Protein AF-A0A8T6W5H0-F1 (afdb_monomer)

Nearest PDB structures (foldseek):
  8gtf-assembly1_k  TM=3.978E-01  e=1.064E-01  Dinoroseobacter phage vB_DshS-R4C
  5wpj-assembly1_A  TM=3.812E-01  e=2.055E-01  Streptococcus pneumoniae
  6m8s-assembly1_M  TM=4.540E-01  e=2.118E+00  Homo sapiens
  3qae-assembly1_A-2  TM=3.355E-01  e=6.404E-01  Streptococcus pneumoniae R6
  3rv7-assembly3_C  TM=2.429E-01  e=1.237E+00  Mycobacterium tuberculosis

Structure (mmCIF, N/CA/C/O backbone):
data_AF-A0A8T6W5H0-F1
#
_entry.id   AF-A0A8T6W5H0-F1
#
loop_
_atom_site.group_PDB
_atom_site.id
_atom_site.type_symbol
_atom_site.label_atom_id
_atom_site.label_alt_id
_atom_site.label_comp_id
_atom_site.label_asym_id
_atom_site.label_entity_id
_atom_site.label_seq_id
_atom_site.pdbx_PDB_ins_code
_atom_site.Cartn_x
_atom_site.Cartn_y
_atom_site.Cartn_z
_atom_site.occupancy
_atom_site.B_iso_or_equiv
_atom_site.auth_seq_id
_atom_site.auth_comp_id
_atom_site.auth_asym_id
_atom_site.auth_atom_id
_atom_site.pdbx_PDB_model_num
ATOM 1 N N . MET A 1 1 ? 8.359 -44.388 -46.067 1.00 62.25 1 MET A N 1
ATOM 2 C CA . MET A 1 1 ? 8.314 -42.909 -45.993 1.00 62.25 1 MET A CA 1
ATOM 3 C C . MET A 1 1 ? 7.489 -42.426 -44.791 1.00 62.25 1 MET A C 1
ATOM 5 O O . MET A 1 1 ? 8.030 -41.692 -43.978 1.00 62.25 1 MET A O 1
ATOM 9 N N . ALA A 1 2 ? 6.267 -42.940 -44.583 1.00 67.75 2 ALA A N 1
ATOM 10 C CA . ALA A 1 2 ? 5.387 -42.569 -43.461 1.00 67.75 2 ALA A CA 1
ATOM 11 C C . ALA A 1 2 ? 6.000 -42.721 -42.050 1.00 67.75 2 ALA A C 1
ATOM 13 O O . ALA A 1 2 ? 5.885 -41.818 -41.233 1.00 67.75 2 ALA A O 1
ATOM 14 N N . LYS A 1 3 ? 6.725 -43.815 -41.762 1.00 74.19 3 LYS A N 1
ATOM 15 C CA . LYS A 1 3 ? 7.316 -44.065 -40.427 1.00 74.19 3 LYS A CA 1
ATOM 16 C C . LYS A 1 3 ? 8.346 -43.002 -40.002 1.00 74.19 3 LYS A C 1
ATOM 18 O O . LYS A 1 3 ? 8.382 -42.625 -38.840 1.00 74.19 3 LYS A O 1
ATOM 23 N N . LYS A 1 4 ? 9.141 -42.479 -40.949 1.00 74.81 4 LYS A N 1
ATOM 24 C CA . LYS A 1 4 ? 1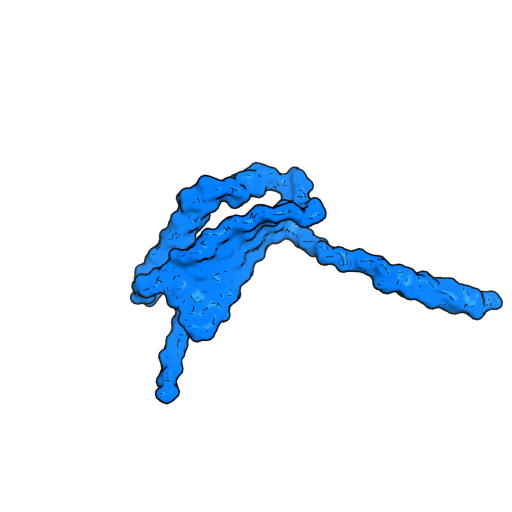0.063 -41.353 -40.701 1.00 74.81 4 LYS A CA 1
ATOM 25 C C . LYS A 1 4 ? 9.298 -40.050 -40.458 1.00 74.81 4 LYS A C 1
ATOM 27 O O . LYS A 1 4 ? 9.700 -39.276 -39.602 1.00 74.81 4 LYS A O 1
ATOM 32 N N . LEU A 1 5 ? 8.186 -39.849 -41.166 1.00 81.00 5 LEU A N 1
ATOM 33 C CA . LEU A 1 5 ? 7.323 -38.681 -40.997 1.00 81.00 5 LEU A CA 1
ATOM 34 C C . LEU A 1 5 ? 6.692 -38.643 -39.596 1.00 81.00 5 LEU A C 1
ATOM 36 O O . LEU A 1 5 ? 6.708 -37.599 -38.958 1.00 81.00 5 LEU A O 1
ATOM 40 N N . TYR A 1 6 ? 6.232 -39.790 -39.081 1.00 86.25 6 TYR A N 1
ATOM 41 C CA . TYR A 1 6 ? 5.716 -39.898 -37.712 1.00 86.25 6 TYR A CA 1
ATOM 42 C C . TYR A 1 6 ? 6.782 -39.608 -36.656 1.00 86.25 6 TYR A C 1
ATOM 44 O O . TYR A 1 6 ? 6.513 -38.869 -35.718 1.00 86.25 6 TYR A O 1
ATOM 52 N N . VAL A 1 7 ? 7.994 -40.148 -36.811 1.00 87.25 7 VAL A N 1
ATOM 53 C CA . VAL A 1 7 ? 9.088 -39.889 -35.860 1.00 87.25 7 VAL A CA 1
ATOM 54 C C . VAL A 1 7 ? 9.455 -38.406 -35.838 1.00 87.25 7 VAL A C 1
ATOM 56 O O . VAL A 1 7 ? 9.615 -37.845 -34.760 1.00 87.25 7 VAL A O 1
ATOM 59 N N . ILE A 1 8 ? 9.532 -37.762 -37.006 1.00 88.38 8 ILE A N 1
ATOM 60 C CA . ILE A 1 8 ? 9.794 -36.322 -37.095 1.00 88.38 8 ILE A CA 1
ATOM 61 C C . ILE A 1 8 ? 8.661 -35.537 -36.429 1.00 88.38 8 ILE A C 1
ATOM 63 O O . ILE A 1 8 ? 8.951 -34.673 -35.614 1.00 88.38 8 ILE A O 1
ATOM 67 N N . PHE A 1 9 ? 7.399 -35.879 -36.708 1.00 89.44 9 PHE A N 1
ATOM 68 C CA . PHE A 1 9 ? 6.228 -35.220 -36.124 1.00 89.44 9 PHE A CA 1
ATOM 69 C C . PHE A 1 9 ? 6.177 -35.330 -34.591 1.00 89.44 9 PHE A C 1
ATOM 71 O O . PHE A 1 9 ? 5.943 -34.338 -33.905 1.00 89.44 9 PHE A O 1
ATOM 78 N N . PHE A 1 10 ? 6.430 -36.519 -34.039 1.00 88.44 10 PHE A N 1
ATOM 79 C CA . PHE A 1 10 ? 6.478 -36.715 -32.588 1.00 88.44 10 PHE A CA 1
ATOM 80 C C . PHE A 1 10 ? 7.665 -35.989 -31.946 1.00 88.44 10 PHE A C 1
ATOM 82 O O . PHE A 1 10 ? 7.522 -35.451 -30.851 1.00 88.44 10 PHE A O 1
ATOM 89 N N . LEU A 1 11 ? 8.813 -35.931 -32.627 1.00 90.38 11 LEU A N 1
ATOM 90 C CA . LEU A 1 11 ? 9.983 -35.199 -32.149 1.00 90.38 11 LEU A CA 1
ATOM 91 C C . LEU A 1 11 ? 9.721 -33.688 -32.103 1.00 90.38 11 LEU A C 1
ATOM 93 O O . LEU A 1 11 ? 10.039 -33.057 -31.098 1.00 90.38 11 LEU A O 1
ATOM 97 N N . THR A 1 12 ? 9.109 -33.103 -33.140 1.00 86.38 12 THR A N 1
ATOM 98 C CA . THR A 1 12 ? 8.735 -31.679 -33.127 1.00 86.38 12 THR A CA 1
ATOM 99 C C . THR A 1 12 ? 7.688 -31.378 -32.064 1.00 86.38 12 THR A C 1
ATOM 101 O O . THR A 1 12 ? 7.832 -30.384 -31.359 1.00 86.38 12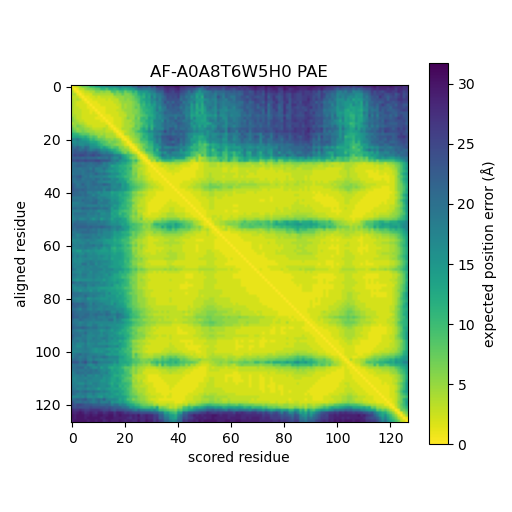 THR A O 1
ATOM 104 N N . LEU A 1 13 ? 6.683 -32.241 -31.884 1.00 88.12 13 LEU A N 1
ATOM 105 C CA . LEU A 1 13 ? 5.686 -32.065 -30.826 1.00 88.12 13 LEU A CA 1
ATOM 106 C C . LEU A 1 13 ? 6.338 -32.096 -29.434 1.00 88.12 13 LEU A C 1
ATOM 108 O O . LEU A 1 13 ? 6.093 -31.213 -28.616 1.00 88.12 13 LEU A O 1
ATOM 112 N N . PHE A 1 14 ? 7.229 -33.056 -29.183 1.00 87.75 14 PHE A N 1
ATOM 113 C CA . PHE A 1 14 ? 7.959 -33.149 -27.919 1.00 87.75 14 PHE A CA 1
ATOM 114 C C . PHE A 1 14 ? 8.849 -31.921 -27.668 1.00 87.75 14 PHE A C 1
ATOM 116 O O . PHE A 1 14 ? 8.870 -31.392 -26.560 1.00 87.75 14 PHE A O 1
ATOM 123 N N . LEU A 1 15 ? 9.519 -31.408 -28.707 1.00 87.50 15 LEU A N 1
ATOM 124 C CA . LEU A 1 15 ? 10.335 -30.193 -28.619 1.00 87.50 15 LEU A CA 1
ATOM 125 C C . LEU A 1 15 ? 9.511 -28.944 -28.270 1.00 87.50 15 LEU A C 1
ATOM 127 O O . LEU A 1 15 ? 10.016 -28.082 -27.557 1.00 87.50 15 LEU A O 1
ATOM 131 N N . THR A 1 16 ? 8.248 -28.844 -28.705 1.00 84.62 16 THR A N 1
ATOM 132 C CA . THR A 1 16 ? 7.395 -27.691 -28.345 1.00 84.62 16 THR A CA 1
ATOM 133 C C . THR A 1 16 ? 7.013 -27.649 -26.864 1.00 84.62 16 THR A C 1
ATOM 135 O O . THR A 1 16 ? 6.844 -26.563 -26.320 1.00 84.62 16 THR A O 1
ATOM 138 N N . VAL A 1 17 ? 6.953 -28.801 -26.185 1.00 80.38 17 VAL A N 1
ATOM 139 C CA . VAL A 1 17 ? 6.669 -28.878 -24.737 1.00 80.38 17 VAL A CA 1
ATOM 140 C C . VAL A 1 17 ? 7.850 -28.370 -23.900 1.00 80.38 17 VAL A C 1
ATOM 142 O O . VAL A 1 17 ? 7.670 -27.950 -22.763 1.00 80.38 17 VAL A O 1
ATOM 145 N N . LEU A 1 18 ? 9.062 -28.375 -24.464 1.00 82.06 18 LEU A N 1
ATOM 146 C CA . LEU A 1 18 ? 10.275 -27.916 -23.784 1.00 82.06 18 LEU A CA 1
ATOM 147 C C . LEU A 1 18 ? 10.472 -26.397 -23.849 1.00 82.06 18 LEU A C 1
ATOM 149 O O . LEU A 1 18 ? 11.441 -25.898 -23.278 1.00 82.06 18 LEU A O 1
ATOM 153 N N . ILE A 1 19 ? 9.597 -25.655 -24.536 1.00 79.94 19 ILE A N 1
ATOM 154 C CA . ILE A 1 19 ? 9.692 -24.196 -24.590 1.00 79.94 19 ILE A CA 1
ATOM 155 C C . ILE A 1 19 ? 9.182 -23.638 -23.253 1.00 79.94 19 ILE A C 1
ATOM 157 O O . ILE A 1 19 ? 7.998 -23.795 -22.947 1.00 79.94 19 ILE A O 1
ATOM 161 N N . PRO A 1 20 ? 10.035 -22.981 -22.446 1.00 71.75 20 PRO A N 1
ATOM 162 C CA . PRO A 1 20 ? 9.581 -22.352 -21.218 1.00 71.75 20 PRO A CA 1
ATOM 163 C C . PRO A 1 20 ? 8.637 -21.199 -21.568 1.00 71.75 20 PRO A C 1
ATOM 165 O O . PRO A 1 20 ? 9.029 -20.229 -22.217 1.00 71.75 20 PRO A O 1
ATOM 168 N N . VAL A 1 21 ? 7.382 -21.305 -21.135 1.00 71.44 21 VAL A N 1
ATOM 169 C CA . VAL A 1 21 ? 6.441 -20.184 -21.163 1.00 71.44 21 VAL A CA 1
ATOM 170 C C . VAL A 1 21 ? 6.713 -19.348 -19.921 1.00 71.44 21 VAL A C 1
ATOM 172 O O . VAL A 1 21 ? 6.355 -19.736 -18.810 1.00 71.44 21 VAL A O 1
ATOM 175 N N . SER A 1 22 ? 7.379 -18.212 -20.098 1.00 68.00 22 SER A N 1
ATOM 176 C CA . SER A 1 22 ? 7.504 -17.229 -19.025 1.00 68.00 22 SER A CA 1
ATOM 177 C C . SER A 1 22 ? 6.190 -16.458 -18.887 1.00 68.00 22 SER A C 1
ATOM 179 O O . SER A 1 22 ? 5.619 -16.067 -19.910 1.00 68.00 22 SER A O 1
ATOM 181 N N . PRO A 1 23 ? 5.704 -16.196 -17.662 1.00 66.06 23 PRO A N 1
ATOM 182 C CA . PRO A 1 23 ? 4.611 -15.256 -17.477 1.00 66.06 23 PRO A CA 1
ATOM 183 C C . PRO A 1 23 ? 5.055 -13.881 -17.991 1.00 66.06 23 PRO A C 1
ATOM 185 O O . PRO A 1 23 ? 6.100 -13.364 -17.593 1.00 66.06 23 PRO A O 1
ATOM 188 N N . VAL A 1 24 ? 4.277 -13.310 -18.907 1.00 65.12 24 VAL A N 1
ATOM 189 C CA . VAL A 1 24 ? 4.447 -11.928 -19.363 1.00 65.12 24 VAL A CA 1
ATOM 190 C C . VAL A 1 24 ? 3.560 -11.068 -18.476 1.00 65.12 24 VAL A C 1
ATOM 192 O O . VAL A 1 24 ? 2.351 -11.286 -18.424 1.00 65.12 24 VAL A O 1
ATOM 195 N N . LEU A 1 25 ? 4.156 -10.119 -17.756 1.00 66.38 25 LEU A N 1
ATOM 196 C CA . LEU A 1 25 ? 3.390 -9.131 -17.003 1.00 66.38 25 LEU A CA 1
ATOM 197 C C . LEU A 1 25 ? 2.842 -8.077 -17.973 1.00 66.38 25 LEU A C 1
ATOM 199 O O . LEU A 1 25 ? 3.520 -7.685 -18.929 1.00 66.38 25 LEU A O 1
ATOM 203 N N . GLY A 1 26 ? 1.619 -7.605 -17.739 1.00 65.75 26 GLY A N 1
ATOM 204 C CA . GLY A 1 26 ? 1.126 -6.426 -18.441 1.00 65.75 26 GLY A CA 1
ATOM 205 C C . GLY A 1 26 ? 2.001 -5.230 -18.071 1.00 65.75 26 GLY A C 1
ATOM 206 O O . GLY A 1 26 ? 2.123 -4.896 -16.894 1.00 65.75 26 GLY A O 1
ATOM 207 N N . ALA A 1 27 ? 2.640 -4.595 -19.055 1.00 64.38 27 ALA A N 1
ATOM 208 C CA . ALA A 1 27 ? 3.246 -3.287 -18.829 1.00 64.38 27 ALA A CA 1
ATOM 209 C C . ALA A 1 27 ? 2.138 -2.300 -18.422 1.00 64.38 27 ALA A C 1
ATOM 211 O O . ALA A 1 27 ? 1.038 -2.364 -18.974 1.00 64.38 27 ALA A O 1
ATOM 212 N N . TYR A 1 28 ? 2.422 -1.420 -17.458 1.00 67.44 28 TYR A N 1
ATOM 213 C CA . TYR A 1 28 ? 1.479 -0.437 -16.906 1.00 67.44 28 TYR A CA 1
ATOM 214 C C . TYR A 1 28 ? 0.315 -1.027 -16.105 1.00 67.44 28 TYR A C 1
ATOM 216 O O . TYR A 1 28 ? -0.728 -0.392 -15.936 1.00 67.44 28 TYR A O 1
ATOM 224 N N . GLN A 1 29 ? 0.480 -2.244 -15.592 1.00 80.25 29 GLN A N 1
ATOM 225 C CA . GLN A 1 29 ? -0.517 -2.849 -14.728 1.00 80.25 29 GLN A CA 1
ATOM 226 C C . GLN A 1 29 ? -0.429 -2.244 -13.322 1.00 80.25 29 GLN A C 1
ATOM 228 O O . GLN A 1 29 ? 0.615 -2.285 -12.669 1.00 80.25 29 GLN A O 1
ATOM 233 N N . LEU A 1 30 ? -1.553 -1.689 -12.870 1.00 90.44 30 LEU A N 1
ATOM 234 C CA . LEU A 1 30 ? -1.799 -1.334 -11.479 1.00 90.44 30 LEU A CA 1
ATOM 235 C C . LEU A 1 30 ? -2.713 -2.396 -10.874 1.00 90.44 30 LEU A C 1
ATOM 237 O O . LEU A 1 30 ? -3.852 -2.559 -11.315 1.00 90.44 30 LEU A O 1
ATOM 241 N N . GLU A 1 31 ? -2.216 -3.115 -9.874 1.00 92.56 31 GLU A N 1
ATOM 242 C CA . GLU A 1 31 ? -2.982 -4.127 -9.155 1.00 92.56 31 GLU A CA 1
ATOM 243 C C . GLU A 1 31 ? -3.262 -3.674 -7.721 1.00 92.56 31 GLU A C 1
ATOM 245 O O . GLU A 1 31 ? -2.357 -3.289 -6.979 1.00 92.56 31 GLU A O 1
ATOM 250 N N . TYR A 1 32 ? -4.533 -3.769 -7.330 1.00 95.19 32 TYR A N 1
ATOM 251 C CA . TYR A 1 32 ? -4.974 -3.640 -5.948 1.00 95.19 32 TYR A CA 1
ATOM 252 C C . TYR A 1 32 ? -5.395 -5.011 -5.443 1.00 95.19 32 TYR A C 1
ATOM 254 O O . TYR A 1 32 ? -6.321 -5.622 -5.979 1.00 95.19 32 TYR A O 1
ATOM 262 N N . ARG A 1 33 ? -4.741 -5.476 -4.384 1.00 97.25 33 ARG A N 1
ATOM 263 C CA . ARG A 1 33 ? -5.073 -6.724 -3.708 1.00 97.25 33 ARG A CA 1
ATOM 264 C C . ARG A 1 33 ? -5.365 -6.442 -2.245 1.00 97.25 33 ARG A C 1
ATOM 266 O O . ARG A 1 33 ? -4.582 -5.795 -1.554 1.00 97.25 33 ARG A O 1
ATOM 273 N N . ILE A 1 34 ? -6.509 -6.938 -1.791 1.00 97.56 34 ILE A N 1
ATOM 274 C CA . ILE A 1 34 ? -6.979 -6.783 -0.418 1.00 97.56 34 ILE A CA 1
ATOM 275 C C . ILE A 1 34 ? -7.217 -8.181 0.131 1.00 97.56 34 ILE A C 1
ATOM 277 O O . ILE A 1 34 ? -8.076 -8.915 -0.354 1.00 97.56 34 ILE A O 1
ATOM 281 N N . GLU A 1 35 ? -6.440 -8.549 1.136 1.00 97.81 35 GLU A N 1
ATOM 282 C CA . GLU A 1 35 ? -6.542 -9.833 1.816 1.00 97.81 35 GLU A CA 1
ATOM 283 C C . GLU A 1 35 ? -7.242 -9.614 3.153 1.00 97.81 35 GLU A C 1
ATOM 285 O O . GLU A 1 35 ? -6.617 -9.214 4.137 1.00 97.81 35 GLU A O 1
ATOM 290 N N . VAL A 1 36 ? -8.556 -9.832 3.169 1.00 97.12 36 VAL A N 1
ATOM 291 C CA . VAL A 1 36 ? -9.387 -9.692 4.370 1.00 97.12 36 VAL A CA 1
ATOM 292 C C . VAL A 1 36 ? -9.300 -10.967 5.207 1.00 97.12 36 VAL A C 1
ATOM 294 O O . VAL A 1 36 ? -9.426 -12.077 4.686 1.00 97.12 36 VAL A O 1
ATOM 297 N N . ARG A 1 37 ? -9.076 -10.810 6.510 1.00 95.50 37 ARG A N 1
ATOM 298 C CA . ARG A 1 37 ? -8.989 -11.894 7.490 1.00 95.50 37 ARG A CA 1
ATOM 299 C C . ARG A 1 37 ? -10.309 -12.059 8.240 1.00 95.50 37 ARG A C 1
ATOM 301 O O . ARG A 1 37 ? -11.150 -11.165 8.259 1.00 95.50 37 ARG A O 1
ATOM 308 N N . ALA A 1 38 ? -10.466 -13.211 8.890 1.00 92.75 38 ALA A N 1
ATOM 309 C CA . ALA A 1 38 ? -11.670 -13.543 9.653 1.00 92.75 38 ALA A CA 1
ATOM 310 C C . ALA A 1 38 ? -11.928 -12.597 10.842 1.00 92.75 38 ALA A C 1
ATOM 312 O O . ALA A 1 38 ? -13.073 -12.428 11.237 1.00 92.75 38 ALA A O 1
ATOM 313 N N . ASP A 1 39 ? -10.886 -11.959 11.383 1.00 93.25 39 ASP A N 1
ATOM 314 C CA . ASP A 1 39 ? -10.980 -10.953 12.452 1.00 93.25 39 ASP A CA 1
ATOM 315 C C . ASP A 1 39 ? -11.351 -9.548 11.935 1.00 93.25 39 ASP A C 1
ATOM 317 O O . ASP A 1 39 ? -11.234 -8.564 12.659 1.00 93.25 39 ASP A O 1
ATOM 321 N N . GLY A 1 40 ? -11.734 -9.429 10.661 1.00 94.44 40 GLY A N 1
ATOM 322 C CA . GLY A 1 40 ? -12.109 -8.163 10.035 1.00 94.44 40 GLY A CA 1
ATOM 323 C C . GLY A 1 40 ? -10.927 -7.266 9.677 1.00 94.44 40 GLY A C 1
ATOM 324 O O . GLY A 1 40 ? -11.117 -6.212 9.076 1.00 94.44 40 GLY A O 1
ATOM 325 N N . SER A 1 41 ? -9.690 -7.643 9.990 1.00 97.19 41 SER A N 1
ATOM 326 C CA . SER A 1 41 ? -8.517 -6.916 9.507 1.00 97.19 41 SER A CA 1
ATOM 327 C C . SER A 1 41 ? -8.237 -7.203 8.029 1.00 97.19 41 SER A C 1
ATOM 329 O O . SER A 1 41 ? -8.707 -8.192 7.465 1.00 97.19 41 SER A O 1
ATOM 331 N N . ALA A 1 42 ? -7.452 -6.345 7.380 1.00 98.25 42 ALA A N 1
ATOM 332 C CA . ALA A 1 42 ? -7.042 -6.547 5.998 1.00 98.25 42 ALA A CA 1
ATOM 333 C C . ALA A 1 42 ? -5.576 -6.192 5.764 1.00 98.25 42 ALA A C 1
ATOM 335 O O . ALA A 1 42 ? -5.075 -5.172 6.239 1.00 98.25 42 ALA A O 1
ATOM 336 N N . THR A 1 43 ? -4.893 -7.007 4.964 1.00 98.50 43 THR A N 1
ATOM 337 C CA . THR A 1 43 ? -3.621 -6.623 4.349 1.00 98.50 43 THR A CA 1
ATOM 338 C C . THR A 1 43 ? -3.903 -6.049 2.969 1.00 98.50 43 THR A C 1
ATOM 340 O O . THR A 1 43 ? -4.493 -6.707 2.117 1.00 98.50 43 THR A O 1
ATOM 343 N N . TRP A 1 44 ? -3.478 -4.809 2.758 1.00 98.38 44 TRP A N 1
ATOM 344 C CA . TRP A 1 44 ? -3.573 -4.126 1.477 1.00 98.38 44 TRP A CA 1
ATOM 345 C C . TRP A 1 44 ? -2.233 -4.193 0.765 1.00 98.38 44 TRP A C 1
ATOM 347 O O . TRP A 1 44 ? -1.194 -3.929 1.372 1.00 98.38 44 TRP A O 1
ATOM 357 N N . ILE A 1 45 ? -2.270 -4.532 -0.519 1.00 98.19 45 ILE A N 1
ATOM 358 C CA . ILE A 1 45 ? -1.115 -4.605 -1.405 1.00 98.19 45 ILE A CA 1
ATOM 359 C C . ILE A 1 45 ? -1.462 -3.830 -2.677 1.00 98.19 45 ILE A C 1
ATOM 361 O O . ILE A 1 45 ? -2.475 -4.097 -3.322 1.00 98.19 45 ILE A O 1
ATOM 365 N N . ILE A 1 46 ? -0.623 -2.858 -3.018 1.00 97.44 46 ILE A N 1
ATOM 366 C CA . ILE A 1 46 ? -0.751 -2.026 -4.214 1.00 97.44 46 ILE A CA 1
ATOM 367 C C . ILE A 1 46 ? 0.524 -2.211 -5.017 1.00 97.44 46 ILE A C 1
ATOM 369 O O . ILE A 1 46 ? 1.607 -1.898 -4.522 1.00 97.44 46 ILE A O 1
ATOM 373 N N . GLU A 1 47 ? 0.408 -2.731 -6.231 1.00 95.62 47 GLU A N 1
ATOM 374 C CA . GLU A 1 47 ? 1.551 -3.040 -7.083 1.00 95.62 47 GLU A CA 1
ATOM 375 C C . GLU A 1 47 ? 1.471 -2.261 -8.395 1.00 95.62 47 GLU A C 1
ATOM 377 O O . GLU A 1 47 ? 0.486 -2.340 -9.125 1.00 95.62 47 GLU A O 1
ATOM 382 N N . HIS A 1 48 ? 2.528 -1.503 -8.680 1.00 94.19 48 HIS A N 1
ATOM 383 C CA . HIS A 1 48 ? 2.733 -0.801 -9.938 1.00 94.19 48 HIS A CA 1
ATOM 384 C C . HIS A 1 48 ? 3.814 -1.518 -10.742 1.00 94.19 48 HIS A C 1
ATOM 386 O O . HIS A 1 48 ? 4.954 -1.621 -10.281 1.00 94.19 48 HIS A O 1
ATOM 392 N N . VAL A 1 49 ? 3.472 -1.970 -11.949 1.00 92.38 49 VAL A N 1
ATOM 393 C CA . VAL A 1 49 ? 4.394 -2.643 -12.869 1.00 92.38 49 VAL A CA 1
ATOM 394 C C . VAL A 1 49 ? 4.666 -1.757 -14.083 1.00 92.38 49 VAL A C 1
ATOM 396 O O . VAL A 1 49 ? 3.761 -1.421 -14.843 1.00 92.38 49 VAL A O 1
ATOM 399 N N . PHE A 1 50 ? 5.934 -1.422 -14.301 1.00 90.69 50 PHE A N 1
ATOM 400 C CA . PHE A 1 50 ? 6.415 -0.615 -15.422 1.00 90.69 50 PHE A CA 1
ATOM 401 C C . PHE A 1 50 ? 7.268 -1.472 -16.347 1.00 90.69 50 PHE A C 1
ATOM 403 O O . PHE A 1 50 ? 8.078 -2.267 -15.866 1.00 90.69 50 PHE A O 1
ATOM 410 N N . ALA A 1 51 ? 7.142 -1.303 -17.663 1.00 88.94 51 ALA A N 1
ATOM 411 C CA . ALA A 1 51 ? 8.162 -1.819 -18.567 1.00 88.94 51 ALA A CA 1
ATOM 412 C C . ALA A 1 51 ? 9.428 -0.954 -18.476 1.00 88.94 51 ALA A C 1
ATOM 414 O O . ALA A 1 51 ? 9.393 0.247 -18.217 1.00 88.94 51 ALA A O 1
ATOM 415 N N . LYS A 1 52 ? 10.585 -1.584 -18.653 1.00 81.88 52 LYS A N 1
ATOM 416 C CA . LYS A 1 52 ? 11.885 -0.934 -18.519 1.00 81.88 52 LYS A CA 1
ATOM 417 C C . LYS A 1 52 ? 12.067 0.137 -19.598 1.00 81.88 52 LYS A C 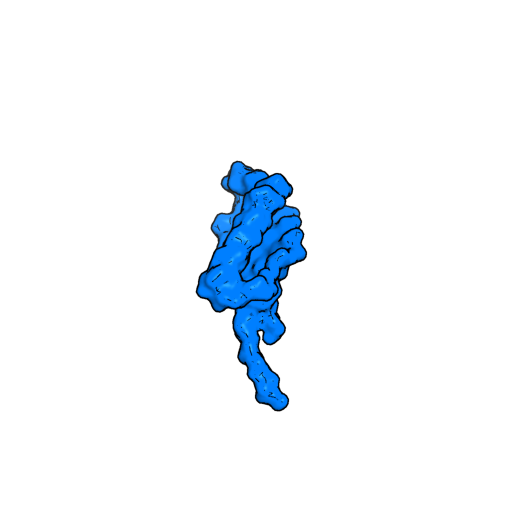1
ATOM 419 O O . LYS A 1 52 ? 11.979 -0.169 -20.782 1.00 81.88 52 LYS A O 1
ATOM 424 N N . GLY A 1 53 ? 12.415 1.352 -19.176 1.00 77.62 53 GLY A N 1
ATOM 425 C CA . GLY A 1 53 ? 12.597 2.504 -20.065 1.00 77.62 53 GLY A CA 1
ATOM 426 C C . GLY A 1 53 ? 11.316 3.296 -20.331 1.00 77.62 53 GLY A C 1
ATOM 427 O O . GLY A 1 53 ? 11.376 4.344 -20.967 1.00 77.62 53 GLY A O 1
ATOM 428 N N . GLU A 1 54 ? 10.173 2.826 -19.833 1.00 80.81 54 GLU A N 1
ATOM 429 C CA . GLU A 1 54 ? 8.893 3.521 -19.915 1.00 80.81 54 GLU A CA 1
ATOM 430 C C . GLU A 1 54 ? 8.544 4.156 -18.564 1.00 80.81 54 GLU A C 1
ATOM 432 O O . GLU A 1 54 ? 8.843 3.595 -17.510 1.00 80.81 54 GLU A O 1
ATOM 437 N N . ASP A 1 55 ? 7.931 5.344 -18.598 1.00 85.31 55 ASP A N 1
ATOM 438 C CA . ASP A 1 55 ? 7.453 6.079 -17.418 1.00 85.31 55 ASP A CA 1
ATOM 439 C C . ASP A 1 55 ? 8.472 6.179 -16.268 1.00 85.31 55 ASP A C 1
ATOM 441 O O . ASP A 1 55 ? 8.120 6.172 -15.086 1.00 85.31 55 ASP A O 1
ATOM 445 N N . GLU A 1 56 ? 9.758 6.323 -16.609 1.00 87.50 56 GLU A N 1
ATOM 446 C CA . GLU A 1 56 ? 10.854 6.367 -15.634 1.00 87.50 56 GLU A CA 1
ATOM 447 C C . GLU A 1 56 ? 10.673 7.481 -14.596 1.00 87.50 56 GLU A C 1
ATOM 449 O O . GLU A 1 56 ? 11.077 7.326 -13.447 1.00 87.50 56 GLU A O 1
ATOM 454 N N . THR A 1 57 ? 10.023 8.587 -14.969 1.00 92.00 57 THR A N 1
ATOM 455 C CA . THR A 1 57 ? 9.692 9.687 -14.054 1.00 92.00 57 THR A CA 1
ATOM 456 C C . THR A 1 57 ? 8.665 9.270 -13.002 1.00 92.00 57 THR A C 1
ATOM 458 O O . THR A 1 57 ? 8.848 9.568 -11.822 1.00 92.00 57 THR A O 1
ATOM 461 N N . ILE A 1 58 ? 7.618 8.540 -13.401 1.00 91.75 58 ILE A N 1
ATOM 462 C CA . ILE A 1 58 ? 6.589 8.017 -12.494 1.00 91.75 58 ILE A CA 1
ATOM 463 C C . ILE A 1 58 ? 7.197 6.930 -11.613 1.00 91.75 58 ILE A C 1
ATOM 465 O O . ILE A 1 58 ? 7.029 6.964 -10.396 1.00 91.75 58 ILE A O 1
ATOM 469 N N . PHE A 1 59 ? 7.958 6.004 -12.200 1.00 92.75 59 PHE A N 1
ATOM 470 C CA . PHE A 1 59 ? 8.667 4.982 -11.439 1.00 92.75 59 PHE A CA 1
ATOM 471 C C . PHE A 1 59 ? 9.610 5.606 -10.402 1.00 92.75 59 PHE A C 1
ATOM 473 O O . PHE A 1 59 ? 9.586 5.208 -9.237 1.00 92.75 59 PHE A O 1
ATOM 480 N N . ALA A 1 60 ? 10.402 6.613 -10.784 1.00 94.00 60 ALA A N 1
ATOM 481 C CA . ALA A 1 60 ? 11.302 7.322 -9.876 1.00 94.00 60 ALA A CA 1
ATOM 482 C C . ALA A 1 60 ? 10.545 8.032 -8.747 1.00 94.00 60 ALA A C 1
ATOM 484 O O . ALA A 1 60 ? 10.994 8.011 -7.603 1.00 94.00 60 ALA A O 1
ATOM 485 N N . GLN A 1 61 ? 9.388 8.630 -9.039 1.00 95.25 61 GLN A N 1
ATOM 486 C CA . GLN A 1 61 ? 8.547 9.249 -8.019 1.00 95.25 61 GLN A CA 1
ATOM 487 C C . GLN A 1 61 ? 7.967 8.209 -7.053 1.00 95.25 61 GLN A C 1
ATOM 489 O O . GLN A 1 61 ? 8.081 8.374 -5.842 1.00 95.25 61 GLN A O 1
ATOM 494 N N . LEU A 1 62 ? 7.364 7.135 -7.565 1.00 94.81 62 LEU A N 1
ATOM 495 C CA . LEU A 1 62 ? 6.708 6.121 -6.735 1.00 94.81 62 LEU A CA 1
ATOM 496 C C . LEU A 1 62 ? 7.714 5.297 -5.919 1.00 94.81 62 LEU A C 1
ATOM 498 O O . LEU A 1 62 ? 7.438 4.930 -4.779 1.00 94.81 62 LEU A O 1
ATOM 502 N N . SER A 1 63 ? 8.902 5.035 -6.458 1.00 95.62 63 SER A N 1
ATOM 503 C CA . SER A 1 63 ? 9.981 4.357 -5.728 1.00 95.62 63 SER A CA 1
ATOM 504 C C . SER A 1 63 ? 10.716 5.260 -4.727 1.00 95.62 63 SER A C 1
ATOM 506 O O . SER A 1 63 ? 11.581 4.776 -3.993 1.00 95.62 63 SER A O 1
ATOM 508 N N . ASN A 1 64 ? 10.392 6.557 -4.668 1.00 97.44 64 ASN A N 1
ATOM 509 C CA . ASN A 1 64 ? 11.052 7.504 -3.777 1.00 97.44 64 ASN A CA 1
ATOM 510 C C . ASN A 1 64 ? 10.605 7.297 -2.313 1.00 97.44 64 ASN A C 1
ATOM 512 O O . ASN A 1 64 ? 9.416 7.436 -2.013 1.00 97.44 64 ASN A O 1
ATOM 516 N N . PRO A 1 65 ? 11.538 7.058 -1.368 1.00 96.75 65 PRO A N 1
ATOM 517 C CA . PRO A 1 65 ? 11.211 6.910 0.051 1.00 96.75 65 PRO A CA 1
ATOM 518 C C . PRO A 1 65 ? 10.490 8.114 0.670 1.00 96.75 65 PRO A C 1
ATOM 520 O O . PRO A 1 65 ? 9.644 7.915 1.533 1.00 96.75 65 PRO A O 1
ATOM 523 N N . ILE A 1 66 ? 10.790 9.337 0.217 1.00 97.31 66 ILE A N 1
ATOM 524 C CA . ILE A 1 66 ? 10.145 10.573 0.691 1.00 97.31 66 ILE A CA 1
ATOM 525 C C . ILE A 1 66 ? 8.698 10.629 0.206 1.00 97.31 66 ILE A C 1
ATOM 527 O O . ILE A 1 66 ? 7.796 10.939 0.974 1.00 97.31 66 ILE A O 1
ATOM 531 N N . TYR A 1 67 ? 8.444 10.282 -1.060 1.00 97.31 67 TYR A N 1
ATOM 532 C CA . TYR A 1 67 ? 7.070 10.185 -1.559 1.00 97.31 67 TYR A CA 1
ATOM 533 C C . TYR A 1 67 ? 6.287 9.118 -0.782 1.00 97.31 67 TYR A C 1
ATOM 535 O O . TYR A 1 67 ? 5.140 9.341 -0.391 1.00 97.31 67 TYR A O 1
ATOM 543 N N . PHE A 1 68 ? 6.920 7.974 -0.510 1.00 97.25 68 PHE A N 1
ATOM 544 C CA . PHE A 1 68 ? 6.318 6.921 0.294 1.00 97.25 68 PHE A CA 1
ATOM 545 C C . PHE A 1 68 ? 5.946 7.406 1.705 1.00 97.25 68 PHE A C 1
ATOM 547 O O . PHE A 1 68 ? 4.797 7.234 2.112 1.00 97.25 68 PHE A O 1
ATOM 554 N N . SER A 1 69 ? 6.868 8.036 2.439 1.00 96.31 69 SER A N 1
ATOM 555 C CA . SER A 1 69 ? 6.608 8.490 3.812 1.00 96.31 69 SER A CA 1
ATOM 556 C C . SER A 1 69 ? 5.663 9.685 3.884 1.00 96.31 69 SER A C 1
ATOM 558 O O . SER A 1 69 ? 4.711 9.662 4.657 1.00 96.31 69 SER A O 1
ATOM 560 N N . ASP A 1 70 ? 5.900 10.714 3.076 1.00 97.00 70 ASP A N 1
ATOM 561 C CA . ASP A 1 70 ? 5.286 12.028 3.282 1.00 97.00 70 ASP A CA 1
ATOM 562 C C . ASP A 1 70 ? 3.986 12.180 2.494 1.00 97.00 70 ASP A C 1
ATOM 564 O O . ASP A 1 70 ? 3.149 13.017 2.820 1.00 97.00 70 ASP A O 1
ATOM 568 N N . THR A 1 71 ? 3.809 11.381 1.437 1.00 96.81 71 THR A N 1
ATOM 569 C CA . THR A 1 71 ? 2.612 11.427 0.590 1.00 96.81 71 THR A CA 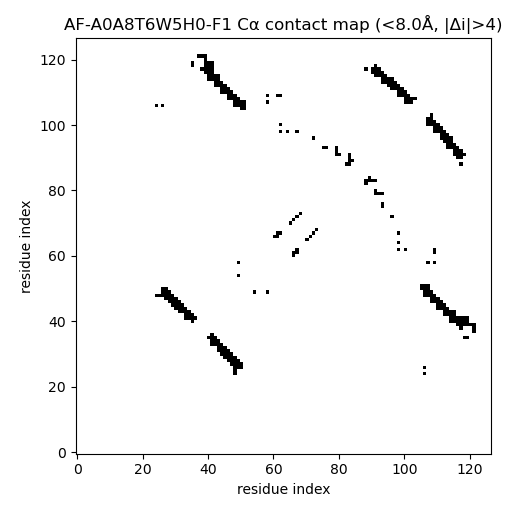1
ATOM 570 C C . THR A 1 71 ? 1.786 10.161 0.728 1.00 96.81 71 THR A C 1
ATOM 572 O O . THR A 1 71 ? 0.634 10.231 1.144 1.00 96.81 71 THR A O 1
ATOM 575 N N . PHE A 1 72 ? 2.341 8.991 0.401 1.00 97.38 72 PHE A N 1
ATOM 576 C CA . PHE A 1 72 ? 1.557 7.756 0.381 1.00 97.38 72 PHE A CA 1
ATOM 577 C C . PHE A 1 72 ? 1.031 7.387 1.775 1.00 97.38 72 PHE A C 1
ATOM 579 O O . PHE A 1 72 ? -0.177 7.234 1.947 1.00 97.38 72 PHE A O 1
ATOM 586 N N . VAL A 1 73 ? 1.908 7.291 2.779 1.00 98.31 73 VAL A N 1
ATOM 587 C CA . VAL A 1 73 ? 1.511 6.919 4.148 1.00 98.31 73 VAL A CA 1
ATOM 588 C C . VAL 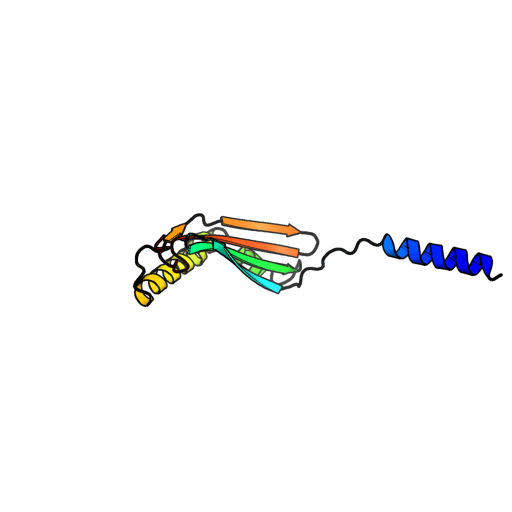A 1 73 ? 0.518 7.925 4.735 1.00 98.31 73 VAL A C 1
ATOM 590 O O . VAL A 1 73 ? -0.503 7.518 5.292 1.00 98.31 73 VAL A O 1
ATOM 593 N N . GLU A 1 74 ? 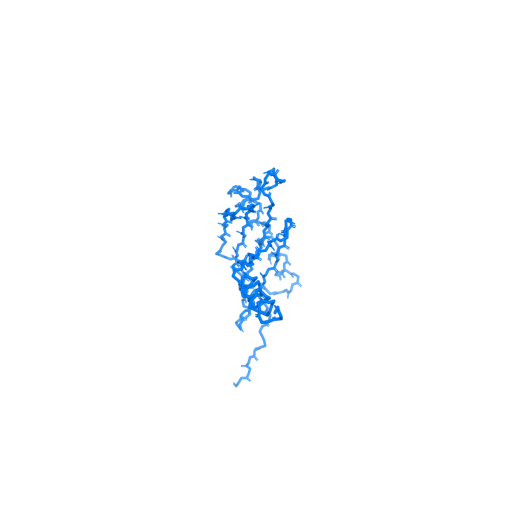0.770 9.226 4.584 1.00 98.25 74 GLU A N 1
ATOM 594 C CA . GLU A 1 74 ? -0.124 10.267 5.106 1.00 98.25 74 GLU A CA 1
ATOM 595 C C . GLU A 1 74 ? -1.487 10.278 4.401 1.00 98.25 74 GLU A C 1
ATOM 597 O O . GLU A 1 74 ? -2.521 10.395 5.062 1.00 98.25 74 GLU A O 1
ATOM 602 N N . ASN A 1 75 ? -1.527 10.037 3.088 1.00 98.06 75 ASN A N 1
ATOM 603 C CA . ASN A 1 75 ? -2.785 9.889 2.357 1.00 98.06 75 ASN A CA 1
ATOM 604 C C . ASN A 1 75 ? -3.591 8.680 2.846 1.00 98.06 75 ASN A C 1
ATOM 606 O O . ASN A 1 75 ? -4.802 8.796 3.032 1.00 98.06 75 ASN A O 1
ATOM 610 N N . ILE A 1 76 ? -2.945 7.535 3.104 1.00 98.19 76 ILE A N 1
ATOM 611 C CA . ILE A 1 76 ? -3.635 6.355 3.646 1.00 98.19 76 ILE A CA 1
ATOM 612 C C . ILE A 1 76 ? -4.153 6.626 5.063 1.00 98.19 76 ILE A C 1
ATOM 614 O O . ILE A 1 76 ? -5.296 6.292 5.367 1.00 98.19 76 ILE A O 1
ATOM 618 N N . LYS A 1 77 ? -3.368 7.278 5.928 1.00 98.19 77 LYS A N 1
ATOM 619 C CA . LYS A 1 77 ? -3.839 7.677 7.266 1.00 98.19 77 LYS A CA 1
ATOM 620 C C . LYS A 1 77 ? -5.045 8.613 7.190 1.00 98.19 77 LYS A C 1
ATOM 622 O O . LYS A 1 77 ? -6.013 8.416 7.921 1.00 98.19 77 LYS A O 1
ATOM 627 N N . SER A 1 78 ? -5.002 9.599 6.296 1.00 98.25 78 SER A N 1
ATOM 628 C CA . SER A 1 78 ? -6.108 10.530 6.057 1.00 98.25 78 SER A CA 1
ATOM 629 C C . SER A 1 78 ? -7.366 9.799 5.573 1.00 98.25 78 SER A C 1
ATOM 631 O O . SER A 1 78 ? -8.443 9.980 6.141 1.00 98.25 78 SER A O 1
ATOM 633 N N . LEU A 1 79 ? -7.219 8.886 4.605 1.00 97.81 79 LEU A N 1
ATOM 634 C CA . LEU A 1 79 ? -8.306 8.040 4.104 1.00 97.81 79 LEU A CA 1
ATOM 635 C C . LEU A 1 79 ? -8.956 7.223 5.226 1.00 97.81 79 LEU A C 1
ATOM 637 O O . LEU A 1 79 ? -10.181 7.173 5.335 1.00 97.81 79 LEU A O 1
ATOM 641 N N . VAL A 1 80 ? -8.146 6.595 6.076 1.00 97.38 80 VAL A N 1
ATOM 642 C CA . VAL A 1 80 ? -8.642 5.785 7.193 1.00 97.38 80 VAL A CA 1
ATOM 643 C C . VAL A 1 80 ? -9.369 6.662 8.205 1.00 97.38 80 VAL A C 1
ATOM 645 O O . VAL A 1 80 ? -10.441 6.283 8.659 1.00 97.38 80 VAL A O 1
ATOM 648 N N . ASN A 1 81 ? -8.850 7.850 8.520 1.00 97.62 81 ASN A N 1
ATOM 649 C CA . ASN A 1 81 ? -9.528 8.787 9.418 1.00 97.62 81 ASN A CA 1
ATOM 650 C C . ASN A 1 81 ? -10.887 9.238 8.867 1.00 97.62 81 ASN A C 1
ATOM 652 O O . ASN A 1 81 ? -11.882 9.156 9.580 1.00 97.62 81 ASN A O 1
ATOM 656 N N . ALA A 1 82 ? -10.968 9.600 7.586 1.00 97.81 82 ALA A N 1
ATOM 657 C CA . ALA A 1 82 ? -12.247 9.913 6.947 1.00 97.81 82 ALA A CA 1
ATOM 658 C C . ALA A 1 82 ? -13.208 8.704 6.952 1.00 97.81 82 ALA A C 1
ATOM 660 O O . ALA A 1 82 ? -14.421 8.842 7.137 1.00 97.81 82 ALA A O 1
ATOM 661 N N . THR A 1 83 ? -12.670 7.491 6.798 1.00 96.31 83 THR A N 1
ATOM 662 C CA . THR A 1 83 ? -13.454 6.247 6.867 1.00 96.31 83 THR A CA 1
ATOM 663 C C . THR A 1 83 ? -14.005 6.009 8.277 1.00 96.31 83 THR A C 1
ATOM 665 O O . THR A 1 83 ? -15.173 5.652 8.419 1.00 96.31 83 THR A O 1
ATOM 668 N N . LYS A 1 84 ? -13.226 6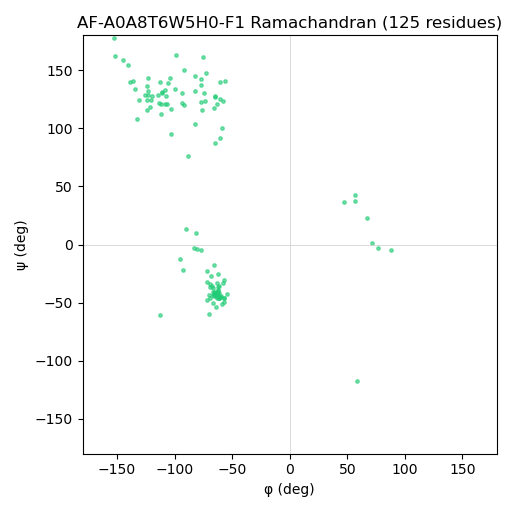.272 9.335 1.00 95.50 84 LYS A N 1
ATOM 669 C CA . LYS A 1 84 ? -13.716 6.215 10.725 1.00 95.50 84 LYS A CA 1
ATOM 670 C C . LYS A 1 84 ? -14.903 7.137 10.945 1.00 95.50 84 LYS A C 1
ATOM 672 O O . LYS A 1 84 ? -15.908 6.714 11.503 1.00 95.50 84 LYS A O 1
ATOM 677 N N . GLU A 1 85 ? -14.772 8.388 10.513 1.00 95.81 85 GLU A N 1
ATOM 678 C CA . GLU A 1 85 ? -15.789 9.418 10.718 1.00 95.81 85 GLU A CA 1
ATOM 679 C C . GLU A 1 85 ? -17.085 9.075 9.982 1.00 95.81 85 GLU A C 1
ATOM 681 O O . GLU A 1 85 ? -18.166 9.154 10.559 1.00 95.81 85 GLU A O 1
ATOM 686 N N . SER A 1 86 ? -16.972 8.630 8.729 1.00 96.50 86 SER A N 1
ATOM 687 C CA . SER A 1 86 ? -18.125 8.272 7.894 1.00 96.50 86 SER A CA 1
ATOM 688 C C . SER A 1 86 ? -18.827 6.981 8.320 1.00 96.50 86 SER A C 1
ATOM 690 O O . SER A 1 86 ? -20.042 6.877 8.167 1.00 96.50 86 SER A O 1
ATOM 692 N N . THR A 1 87 ? -18.094 6.005 8.861 1.00 93.88 87 THR A N 1
ATOM 693 C CA . THR A 1 87 ? -18.663 4.715 9.298 1.00 93.88 87 THR A CA 1
ATOM 694 C C . THR A 1 87 ? -19.012 4.675 10.786 1.00 93.88 87 THR A C 1
ATOM 696 O O . THR A 1 87 ? -19.661 3.736 11.236 1.00 93.88 87 THR A O 1
ATOM 699 N N . GLY A 1 88 ? -18.554 5.649 11.577 1.00 94.25 88 GLY A N 1
ATOM 700 C CA . GLY A 1 88 ? -18.644 5.631 13.040 1.00 94.25 88 GLY A CA 1
ATOM 701 C C . GLY A 1 88 ? -17.702 4.624 13.724 1.00 94.25 88 GLY A C 1
ATOM 702 O O . GLY A 1 88 ? -17.700 4.521 14.952 1.00 94.25 88 GLY A O 1
ATOM 703 N N . ARG A 1 89 ? -16.873 3.889 12.968 1.00 93.12 89 ARG A N 1
ATOM 704 C CA . ARG A 1 89 ? -15.983 2.829 13.476 1.00 93.12 89 ARG A CA 1
ATOM 705 C C . ARG A 1 89 ? -14.625 3.397 13.898 1.00 93.12 89 ARG A C 1
ATOM 707 O O . ARG A 1 89 ? -13.616 3.245 13.213 1.00 93.12 89 ARG A O 1
A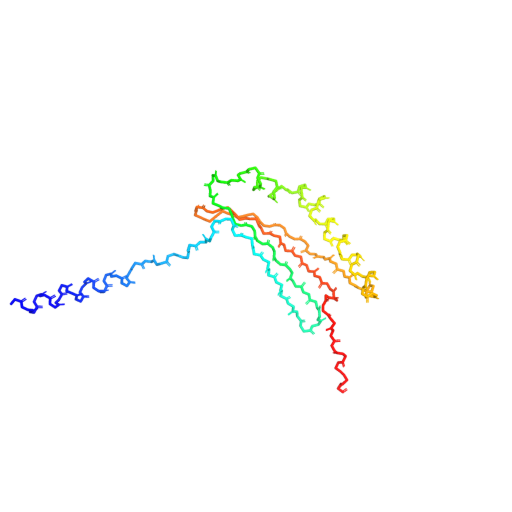TOM 714 N N . MET A 1 90 ? -14.580 4.049 15.060 1.00 93.38 90 MET A N 1
ATOM 715 C CA . MET A 1 90 ? -13.411 4.835 15.505 1.00 93.38 90 MET A CA 1
ATOM 716 C C . MET A 1 90 ? -12.130 4.026 15.786 1.00 93.38 90 MET A C 1
ATOM 718 O O . MET A 1 90 ? -11.035 4.595 15.793 1.00 93.38 90 MET A O 1
ATOM 722 N N . ASN A 1 91 ? -12.247 2.707 15.963 1.00 94.62 91 ASN A N 1
ATOM 723 C CA . ASN A 1 91 ? -11.128 1.822 16.299 1.00 94.62 91 ASN A CA 1
ATOM 724 C C . ASN A 1 91 ? -10.261 1.409 15.099 1.00 94.62 91 ASN A C 1
ATOM 726 O O . ASN A 1 91 ? -9.246 0.746 15.301 1.00 94.62 91 ASN A O 1
ATOM 730 N N . MET A 1 92 ? -10.614 1.803 13.867 1.00 96.75 92 MET A N 1
ATOM 731 C CA . MET A 1 92 ? -9.786 1.496 12.695 1.00 96.75 92 MET A CA 1
ATOM 732 C C . MET A 1 92 ? -8.358 2.015 12.871 1.00 96.75 92 MET A C 1
ATOM 734 O O . MET A 1 92 ? -8.130 3.114 13.372 1.00 96.75 92 MET A O 1
ATOM 738 N N . THR A 1 93 ? -7.358 1.268 12.432 1.00 97.44 93 THR A N 1
ATOM 739 C CA . THR A 1 93 ? -5.980 1.773 12.393 1.00 97.44 93 THR A CA 1
ATOM 740 C C . THR A 1 93 ? -5.252 1.219 11.188 1.00 97.44 93 THR A C 1
ATOM 742 O O . THR A 1 93 ? -5.635 0.191 10.632 1.00 97.44 93 THR A O 1
ATOM 745 N N . VAL A 1 94 ? -4.189 1.915 10.791 1.00 98.25 94 VAL A N 1
ATOM 746 C CA . VAL A 1 94 ? -3.255 1.444 9.773 1.00 98.25 94 VAL A CA 1
ATOM 747 C C . VAL A 1 94 ? -1.842 1.422 10.321 1.00 98.25 94 VAL A C 1
ATOM 749 O O . VAL A 1 94 ? -1.412 2.350 11.005 1.00 98.25 94 VAL A O 1
ATOM 752 N N . GLU A 1 95 ? -1.129 0.346 10.025 1.00 97.94 95 GLU A N 1
ATOM 753 C CA . GLU A 1 95 ? 0.221 0.090 10.515 1.00 97.94 95 GLU A CA 1
ATOM 754 C C . GLU A 1 95 ? 1.004 -0.792 9.533 1.00 97.94 95 GLU A C 1
ATOM 756 O O . GLU A 1 95 ? 0.478 -1.243 8.515 1.00 97.94 95 GLU A O 1
ATOM 761 N N . ASN A 1 96 ? 2.276 -1.053 9.850 1.00 97.69 96 ASN A N 1
ATOM 762 C CA . ASN A 1 96 ? 3.147 -1.951 9.084 1.00 97.69 96 ASN A CA 1
ATOM 763 C C . ASN A 1 96 ? 3.277 -1.563 7.601 1.00 97.69 96 ASN A C 1
ATOM 765 O O . ASN A 1 96 ? 3.239 -2.420 6.720 1.00 97.69 96 ASN A O 1
ATOM 769 N N . PHE A 1 97 ? 3.424 -0.263 7.337 1.00 98.38 97 PHE A N 1
ATOM 770 C CA . PHE A 1 97 ? 3.682 0.255 6.000 1.00 98.38 97 PHE A CA 1
ATOM 771 C C . PHE A 1 97 ? 5.043 -0.224 5.487 1.00 98.38 97 PHE A C 1
ATOM 773 O O . PHE A 1 97 ? 6.070 -0.017 6.132 1.00 98.38 97 PHE A O 1
ATOM 780 N N . VAL A 1 98 ? 5.053 -0.828 4.302 1.00 98.00 98 VAL A N 1
ATOM 781 C CA . VAL A 1 98 ? 6.254 -1.315 3.622 1.00 98.00 98 VAL A CA 1
ATOM 782 C C . VAL A 1 98 ? 6.208 -0.896 2.160 1.00 98.00 98 VAL A C 1
ATOM 784 O O . VAL A 1 98 ? 5.200 -1.088 1.483 1.00 98.00 98 VAL A O 1
ATOM 787 N N . MET A 1 99 ? 7.324 -0.371 1.663 1.00 98.19 99 MET A N 1
ATOM 788 C CA . MET A 1 99 ? 7.578 -0.204 0.236 1.00 98.19 99 MET A CA 1
ATOM 789 C C . MET A 1 99 ? 8.638 -1.213 -0.197 1.00 98.19 99 MET A C 1
ATOM 791 O O . MET A 1 99 ? 9.673 -1.356 0.450 1.00 98.19 99 MET A O 1
ATOM 795 N N . THR A 1 100 ? 8.398 -1.910 -1.300 1.00 97.69 100 THR A N 1
ATOM 796 C CA . THR A 1 100 ? 9.387 -2.766 -1.955 1.00 97.69 100 THR A CA 1
ATOM 797 C C . THR A 1 100 ? 9.556 -2.315 -3.393 1.00 97.69 100 THR A C 1
ATOM 799 O O . THR A 1 100 ? 8.576 -2.136 -4.111 1.00 97.69 100 THR A O 1
ATOM 802 N N . VAL A 1 101 ? 10.805 -2.167 -3.817 1.00 95.81 101 VAL A N 1
ATOM 803 C CA . VAL A 1 101 ? 11.161 -1.885 -5.206 1.00 95.81 101 VAL A CA 1
ATOM 804 C C . VAL A 1 101 ? 11.925 -3.089 -5.728 1.00 95.81 101 VAL A C 1
ATOM 806 O O . VAL A 1 101 ? 12.866 -3.554 -5.086 1.00 95.81 101 VAL A O 1
ATOM 809 N N . SER A 1 102 ? 11.506 -3.623 -6.868 1.00 92.94 102 SER A N 1
ATOM 810 C CA . SER A 1 102 ? 12.162 -4.775 -7.484 1.00 92.94 102 SER A CA 1
ATOM 811 C C . SER A 1 102 ? 12.235 -4.620 -8.995 1.00 92.94 102 SER A C 1
ATOM 813 O O . SER A 1 102 ? 11.436 -3.912 -9.601 1.00 92.94 102 SER A O 1
ATOM 815 N N . VAL A 1 103 ? 13.223 -5.272 -9.602 1.00 88.75 103 VAL A N 1
ATOM 816 C CA . VAL A 1 103 ? 13.405 -5.308 -11.053 1.00 88.75 103 VAL A CA 1
ATOM 817 C C . VAL A 1 103 ? 13.431 -6.772 -11.465 1.00 88.75 103 VAL A C 1
ATOM 819 O O . VAL A 1 103 ? 14.223 -7.550 -10.935 1.00 88.75 103 VAL A O 1
ATOM 822 N N . SER A 1 104 ? 12.552 -7.151 -12.389 1.00 84.25 104 SER A N 1
ATOM 823 C CA . SER A 1 104 ? 12.411 -8.522 -12.878 1.00 84.25 104 SER A CA 1
ATOM 824 C C . SER A 1 104 ? 12.367 -8.521 -14.403 1.00 84.25 104 SER A C 1
ATOM 826 O O . SER A 1 104 ? 11.399 -8.073 -15.016 1.00 84.25 104 SER A O 1
ATOM 828 N N . GLY A 1 105 ? 13.446 -8.990 -15.034 1.00 84.75 105 GLY A N 1
ATOM 829 C CA . GLY A 1 105 ? 13.573 -9.006 -16.493 1.00 84.75 105 GLY A CA 1
ATOM 830 C C . GLY A 1 105 ? 13.451 -7.608 -17.109 1.00 84.75 105 GLY A C 1
ATOM 831 O O . GLY A 1 105 ? 14.278 -6.731 -16.855 1.00 84.75 105 GLY A O 1
ATOM 832 N N . SER A 1 106 ? 12.428 -7.420 -17.941 1.00 86.81 106 SER A N 1
ATOM 833 C CA . SER A 1 106 ? 12.089 -6.151 -18.593 1.00 86.81 106 SER A CA 1
ATOM 834 C C . SER A 1 106 ? 11.126 -5.279 -17.783 1.00 86.81 106 SER A C 1
ATOM 836 O O . SER A 1 106 ? 10.589 -4.334 -18.349 1.00 86.81 106 SER A O 1
ATOM 838 N N . TYR A 1 107 ? 10.890 -5.579 -16.502 1.00 90.25 107 TYR A N 1
ATOM 839 C CA . TYR A 1 107 ? 9.931 -4.854 -15.671 1.00 90.25 107 TYR A CA 1
ATOM 840 C C . TYR A 1 107 ? 10.564 -4.267 -14.412 1.00 90.25 107 TYR A C 1
ATOM 842 O O . TYR A 1 107 ? 11.405 -4.898 -13.766 1.00 90.25 107 TYR A O 1
ATOM 850 N N . SER A 1 108 ? 10.097 -3.079 -14.044 1.00 92.00 108 SER A N 1
ATOM 851 C CA . SER A 1 108 ? 10.362 -2.413 -12.772 1.00 92.00 108 SER A CA 1
ATOM 852 C C . SER A 1 108 ? 9.068 -2.378 -11.965 1.00 92.00 108 SER A C 1
ATOM 854 O O . SER A 1 108 ? 8.024 -2.001 -12.488 1.00 92.00 108 SER A O 1
ATOM 856 N N . ILE A 1 109 ? 9.123 -2.784 -10.700 1.00 93.38 109 ILE A N 1
ATOM 857 C CA . ILE A 1 109 ? 7.943 -2.979 -9.857 1.00 93.38 109 ILE A CA 1
ATOM 858 C C . ILE A 1 109 ? 8.096 -2.165 -8.576 1.00 93.38 109 ILE A C 1
ATOM 860 O O . ILE A 1 109 ? 9.105 -2.294 -7.875 1.00 93.38 109 ILE A O 1
ATOM 864 N N . VAL A 1 110 ? 7.081 -1.363 -8.255 1.00 96.00 110 VAL A N 1
ATOM 865 C CA . VAL A 1 110 ? 6.933 -0.690 -6.958 1.00 96.00 110 VAL A CA 1
ATOM 866 C C . VAL A 1 110 ? 5.719 -1.273 -6.258 1.00 96.00 110 VAL A C 1
ATOM 868 O O . VAL A 1 110 ? 4.610 -1.214 -6.782 1.00 96.00 110 VAL A O 1
ATOM 871 N N . LYS A 1 111 ? 5.926 -1.823 -5.064 1.00 97.38 111 LYS A N 1
ATOM 872 C CA . LYS A 1 111 ? 4.872 -2.421 -4.252 1.00 97.38 111 LYS A CA 1
ATOM 873 C C . LYS A 1 111 ? 4.756 -1.704 -2.918 1.00 97.38 111 LYS A C 1
ATOM 875 O O . LYS A 1 111 ? 5.741 -1.614 -2.185 1.00 97.38 111 LYS A O 1
ATOM 880 N N . TYR A 1 112 ? 3.551 -1.272 -2.581 1.00 98.31 112 TYR A N 1
ATOM 881 C CA . TYR A 1 112 ? 3.197 -0.791 -1.254 1.00 98.31 112 TYR A CA 1
ATOM 882 C C . TYR A 1 112 ? 2.357 -1.830 -0.531 1.00 98.31 112 TYR A C 1
ATOM 884 O O . TYR A 1 112 ? 1.464 -2.437 -1.117 1.00 98.31 112 TYR A O 1
ATOM 892 N N . GLN A 1 113 ? 2.626 -2.012 0.753 1.00 98.50 113 GLN A N 1
ATOM 893 C CA . GLN A 1 113 ? 1.872 -2.903 1.615 1.00 98.50 113 GLN A CA 1
ATOM 894 C C . GLN A 1 113 ? 1.595 -2.219 2.946 1.00 98.50 113 GLN A C 1
ATOM 896 O O . GLN A 1 113 ? 2.465 -1.535 3.480 1.00 98.50 113 GLN A O 1
ATOM 901 N N . PHE A 1 114 ? 0.401 -2.415 3.493 1.00 98.62 114 PHE A N 1
ATOM 902 C CA . PHE A 1 114 ? 0.065 -1.988 4.849 1.00 98.62 114 PHE A CA 1
ATOM 903 C C . PHE A 1 114 ? -1.021 -2.879 5.448 1.00 98.62 114 PHE A C 1
ATOM 905 O O . PHE A 1 114 ? -1.717 -3.615 4.743 1.00 98.62 114 PHE A O 1
ATOM 912 N N . TYR A 1 115 ? -1.146 -2.833 6.769 1.00 98.56 115 TYR A N 1
ATOM 913 C CA . TYR A 1 115 ? -2.161 -3.562 7.514 1.00 98.56 115 TYR A CA 1
ATOM 914 C C . TYR A 1 115 ? -3.217 -2.596 8.034 1.00 98.56 115 TYR A C 1
ATOM 916 O O . TYR A 1 115 ? -2.877 -1.605 8.675 1.00 98.56 115 TYR A O 1
ATOM 924 N N . TRP A 1 116 ? -4.483 -2.895 7.762 1.00 98.38 116 TRP A N 1
ATOM 925 C CA . TRP A 1 116 ? -5.641 -2.133 8.208 1.00 98.38 116 TRP A CA 1
ATOM 926 C C . TRP A 1 116 ? -6.426 -2.970 9.226 1.00 98.38 116 TRP A C 1
ATOM 928 O O . TRP A 1 116 ? -7.017 -3.992 8.882 1.00 98.38 116 TRP A O 1
ATOM 938 N N . ARG A 1 117 ? -6.436 -2.543 10.492 1.00 97.44 117 ARG A N 1
ATOM 939 C CA . ARG A 1 117 ? -7.231 -3.164 11.567 1.00 97.44 117 ARG A CA 1
ATOM 940 C C . ARG A 1 117 ? -8.669 -2.669 11.561 1.00 97.44 117 ARG A C 1
ATOM 942 O O . ARG A 1 117 ? -8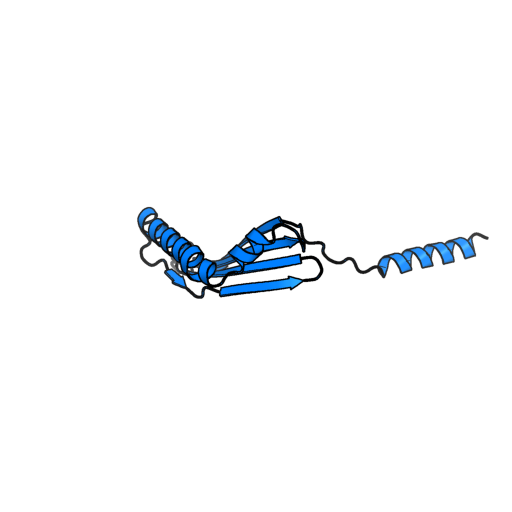.890 -1.486 11.313 1.00 97.44 117 ARG A O 1
ATOM 949 N N . GLU A 1 118 ? -9.613 -3.545 11.907 1.00 95.69 118 GLU A N 1
ATOM 950 C CA . GLU A 1 118 ? -11.051 -3.226 11.893 1.00 95.69 118 GLU A CA 1
ATOM 951 C C . GLU A 1 118 ? -11.516 -2.753 10.503 1.00 95.69 118 GLU A C 1
ATOM 953 O O . GLU A 1 118 ? -12.312 -1.827 10.373 1.00 95.69 118 GLU A O 1
ATOM 958 N N . PHE A 1 119 ? -10.973 -3.342 9.435 1.00 96.00 119 PHE A N 1
ATOM 959 C CA . PHE A 1 119 ? -11.304 -2.958 8.065 1.00 96.00 119 PHE A CA 1
ATOM 960 C C . PHE A 1 119 ? -12.739 -3.373 7.707 1.00 96.00 119 PHE A C 1
ATOM 962 O O . PHE A 1 119 ? -13.593 -2.533 7.429 1.00 96.00 119 PHE A O 1
ATOM 969 N N . ALA A 1 120 ? -13.028 -4.669 7.771 1.00 93.69 120 ALA A N 1
ATOM 970 C CA . ALA A 1 120 ? -14.355 -5.232 7.583 1.00 93.69 120 ALA A CA 1
ATOM 971 C C . ALA A 1 120 ? -15.077 -5.347 8.927 1.00 93.69 120 ALA A C 1
ATOM 973 O O . ALA A 1 120 ? -14.446 -5.460 9.977 1.00 93.69 120 ALA A O 1
ATOM 974 N N . GLU A 1 121 ? -16.400 -5.253 8.898 1.00 88.38 121 GLU A N 1
ATOM 975 C CA . GLU A 1 121 ? -17.232 -5.578 10.051 1.00 88.38 121 GLU A CA 1
ATOM 976 C C . GLU A 1 121 ? -17.268 -7.099 10.195 1.00 88.38 121 GLU A C 1
ATOM 978 O O . GLU A 1 121 ? -17.476 -7.819 9.216 1.00 88.38 121 GLU A O 1
ATOM 983 N N . THR A 1 122 ? -17.007 -7.593 11.397 1.00 84.56 122 THR A N 1
ATOM 984 C CA . THR A 1 122 ? -17.207 -8.999 11.731 1.00 84.56 122 THR A CA 1
ATOM 985 C C . THR A 1 122 ? -18.591 -9.136 12.332 1.00 84.56 122 THR A C 1
ATOM 987 O O . THR A 1 122 ? -18.925 -8.390 13.253 1.00 84.56 122 THR A O 1
ATOM 990 N N . GLU A 1 123 ? -19.387 -10.090 11.854 1.00 76.62 123 GLU A N 1
ATOM 991 C CA . GLU A 1 123 ? -20.554 -10.513 12.620 1.00 76.62 123 GLU A CA 1
ATOM 992 C C . GLU A 1 123 ? -20.057 -10.999 13.981 1.00 76.62 123 GLU A C 1
ATOM 994 O O . GLU A 1 123 ? -19.172 -11.855 14.056 1.00 76.62 123 GLU A O 1
ATOM 999 N N . ASP A 1 124 ? -20.583 -10.405 15.050 1.00 60.72 124 ASP A N 1
ATOM 1000 C CA . ASP A 1 124 ? -20.369 -10.884 16.407 1.00 60.72 124 ASP A CA 1
ATOM 1001 C C . ASP A 1 124 ? -20.911 -12.316 16.421 1.00 60.72 124 ASP A C 1
ATOM 1003 O O . ASP A 1 124 ? -22.126 -12.528 16.394 1.00 60.72 124 ASP A O 1
ATOM 1007 N N . THR A 1 125 ? -20.027 -13.313 16.324 1.00 51.16 125 THR A N 1
ATOM 1008 C CA . THR A 1 125 ? -20.415 -14.714 16.461 1.00 51.16 125 THR A CA 1
ATOM 1009 C C . THR A 1 125 ? -20.904 -14.888 17.890 1.00 51.16 125 THR A C 1
ATOM 1011 O O . THR A 1 125 ? -20.134 -15.232 18.784 1.00 51.16 125 THR A O 1
ATOM 1014 N N . GLN A 1 126 ? -22.193 -14.622 18.102 1.00 39.28 126 GLN A N 1
ATOM 1015 C CA . GLN A 1 126 ? -22.958 -15.185 19.197 1.00 39.28 126 GLN A CA 1
ATOM 1016 C C . GLN A 1 126 ? -22.928 -16.701 18.994 1.00 39.28 126 GLN A C 1
ATOM 1018 O O . GLN A 1 126 ? -23.729 -17.255 18.239 1.00 39.28 126 GLN A O 1
ATOM 1023 N N . ILE A 1 127 ? -21.937 -17.348 19.604 1.00 39.50 127 ILE A N 1
ATOM 1024 C CA . ILE A 1 127 ? -21.940 -18.787 19.873 1.00 39.50 127 ILE A CA 1
ATOM 1025 C C . ILE A 1 127 ? -22.430 -18.977 21.303 1.00 39.50 127 ILE A C 1
ATOM 1027 O O . ILE A 1 127 ? -21.907 -18.266 22.193 1.00 39.50 127 ILE A O 1
#

pLDDT: mean 89.14, std 12.01, range [39.28, 98.62]

Solvent-accessible surface area (backbone atoms only — not comparable to full-atom values): 7303 Å² total; per-residue (Å²): 114,67,70,61,52,52,54,51,51,54,50,54,54,56,55,60,72,69,56,83,81,73,89,78,76,63,66,71,38,75,48,82,45,75,50,73,46,90,82,10,26,27,42,39,38,40,36,41,32,31,38,67,92,48,64,56,69,57,52,54,48,68,66,28,68,63,44,41,57,70,44,50,50,46,50,52,54,50,52,52,52,53,46,20,68,75,69,68,48,74,81,47,46,76,46,77,74,44,80,48,76,50,75,57,93,64,31,40,35,38,34,42,34,34,35,31,40,60,62,44,87,60,80,79,80,84,123

Sequence (127 aa):
MAKKLYVIFFLTLFLTVLIPVSPVLGAYQLEYRIEVRADGSATWIIEHVFAKGEDETIFAQLSNPIYFSDTFVENIKSLVNATKESTGRMNMTVENFVMTVSVSGSYSIVKYQFYWREFAETEDTQI

Radius of gyration: 23.44 Å; Cα contacts (8 Å, |Δi|>4): 174; chains: 1; bounding box: 36×56×66 Å

Secondary structure (DSSP, 8-state):
-HHHHHHHHHHHHHHHHTS--PPPPPTTEEEEEEEE-TTS-EEEEEEEEEETTSSHHHHHHHT-HHIIIIIIIHHHHHHHHHHHHHH--TT-EEEEEEEEEEEETTEEEEEEEEEEET-SPPP----

Foldseek 3Di:
DVVVVVVVVVVVVVVVVPDDDDDDDDAQDWDWDWAADLQRKIKIKIKGKHFAPPPVVVLCQLLDPCCQPVPVVVVVQVVQCVVCVVVVVVPKDKDDWDWDWDDDDRMTMIMIIIMIHNNGDHDPPPD

Mean predicted aligned error: 8.93 Å